Protein AF-A0A9P6LVR1-F1 (afdb_monomer_lite)

pLDDT: mean 84.35, std 14.19, range [30.08, 95.62]

Sequence (101 aa):
TTVREEFPTYRTSDNDEGVVWLEEYVLPSDEYHDLLKNPEKAYEHYFGSLVRPDGVSNRDWDNHVYASYSVVFELCALHLGTSLFEMLCTYAKQPSKNTLH

Secondary structure (DSSP, 8-state):
--EEEEEEEEE-SSS--EEEEEEEEEPP-HHHHHHTT-HHHHHHHHHTT--PPTT--HHHHHHHHHHHHHHHHHHHHHHHTS-HHHHHHHHHTS-------

Radius of gyration: 17.08 Å; chains: 1; bounding box: 33×43×40 Å

Structure (mmCIF, N/CA/C/O backbone):
data_AF-A0A9P6LVR1-F1
#
_entry.id   AF-A0A9P6LVR1-F1
#
loop_
_atom_site.group_PDB
_atom_site.id
_atom_site.type_symbol
_atom_site.label_atom_id
_atom_site.label_alt_id
_atom_site.label_comp_id
_atom_site.label_asym_id
_atom_site.label_entity_id
_atom_site.label_seq_id
_atom_site.pdbx_PDB_ins_code
_atom_site.Cartn_x
_atom_site.Cartn_y
_atom_site.Cartn_z
_atom_site.occupancy
_atom_site.B_iso_or_equiv
_atom_site.auth_seq_id
_atom_site.auth_comp_id
_atom_site.auth_asym_id
_atom_site.auth_atom_id
_atom_site.pdbx_PDB_model_num
ATOM 1 N N . THR A 1 1 ? -14.149 17.852 5.687 1.00 72.25 1 THR A N 1
ATOM 2 C CA . THR A 1 1 ? -13.532 19.061 5.104 1.00 72.25 1 THR A CA 1
ATOM 3 C C . THR A 1 1 ? -12.556 18.619 4.043 1.00 72.25 1 THR A C 1
ATOM 5 O O . THR A 1 1 ? -11.880 17.628 4.282 1.00 72.25 1 THR A O 1
ATOM 8 N N . THR A 1 2 ? -12.523 19.275 2.885 1.00 79.25 2 THR A N 1
ATOM 9 C CA . THR A 1 2 ? -11.501 19.027 1.854 1.00 79.25 2 THR A CA 1
ATOM 10 C C . THR A 1 2 ? -10.134 19.473 2.348 1.00 79.25 2 THR A C 1
ATOM 12 O O . THR A 1 2 ? -10.030 20.545 2.948 1.00 79.25 2 THR A O 1
ATOM 15 N N . VAL A 1 3 ? -9.103 18.688 2.066 1.00 85.88 3 VAL A N 1
ATOM 16 C CA . VAL A 1 3 ? -7.703 19.060 2.305 1.00 85.88 3 VAL A CA 1
ATOM 17 C C . VAL A 1 3 ? -7.034 19.279 0.950 1.00 85.88 3 VAL A C 1
ATOM 19 O O . VAL A 1 3 ? -7.403 18.636 -0.028 1.00 85.88 3 VAL A O 1
ATOM 22 N N . ARG A 1 4 ? -6.112 20.241 0.871 1.00 91.69 4 ARG A N 1
ATOM 23 C CA . ARG A 1 4 ? -5.302 20.477 -0.328 1.00 91.69 4 ARG A CA 1
ATOM 24 C C . ARG A 1 4 ? -3.978 19.742 -0.159 1.00 91.69 4 ARG A C 1
ATOM 26 O O . ARG A 1 4 ? -3.266 20.037 0.800 1.00 91.69 4 ARG A O 1
ATOM 33 N N . GLU A 1 5 ? -3.671 18.828 -1.068 1.00 88.38 5 GLU A N 1
ATOM 34 C CA . GLU A 1 5 ? -2.456 18.011 -1.042 1.00 88.38 5 GLU A CA 1
ATOM 35 C C . GLU A 1 5 ? -1.665 18.170 -2.344 1.00 88.38 5 GLU A C 1
ATOM 37 O O . GLU A 1 5 ? -2.219 18.542 -3.378 1.00 88.38 5 GLU A O 1
ATOM 42 N N . GLU A 1 6 ? -0.356 17.930 -2.270 1.00 92.12 6 GLU A N 1
ATOM 43 C CA . GLU A 1 6 ? 0.566 18.000 -3.403 1.00 92.12 6 GLU A CA 1
ATOM 44 C C . GLU A 1 6 ? 1.151 16.612 -3.670 1.00 92.12 6 GLU A C 1
ATOM 46 O O . GLU A 1 6 ? 1.767 16.014 -2.785 1.00 92.12 6 GLU A O 1
ATOM 51 N N . PHE A 1 7 ? 0.995 16.114 -4.897 1.00 87.44 7 PHE A N 1
ATOM 52 C CA . PHE A 1 7 ? 1.490 14.801 -5.303 1.00 87.44 7 PHE A CA 1
ATOM 53 C C . PHE A 1 7 ? 2.544 14.924 -6.407 1.00 87.44 7 PHE A C 1
ATOM 55 O O . PHE A 1 7 ? 2.317 15.628 -7.398 1.00 87.44 7 PHE A O 1
ATOM 62 N N . PRO A 1 8 ? 3.695 14.237 -6.287 1.00 89.69 8 PRO A N 1
ATOM 63 C CA . PRO A 1 8 ? 4.673 14.200 -7.359 1.00 89.69 8 PRO A CA 1
ATOM 64 C C . PRO A 1 8 ? 4.155 13.300 -8.486 1.00 89.69 8 PRO A C 1
ATOM 66 O O . PRO A 1 8 ? 3.849 12.129 -8.271 1.00 89.69 8 PRO A O 1
ATOM 69 N N . THR A 1 9 ? 4.107 13.825 -9.706 1.00 84.94 9 THR A N 1
ATOM 70 C CA . THR A 1 9 ? 3.831 13.048 -10.916 1.00 84.94 9 THR A CA 1
ATOM 71 C C . THR A 1 9 ? 4.976 13.201 -11.901 1.00 84.94 9 THR A C 1
ATOM 73 O O . THR A 1 9 ? 5.579 14.267 -12.026 1.00 84.94 9 THR A O 1
ATOM 76 N N . TYR A 1 10 ? 5.262 12.139 -12.643 1.00 81.75 10 TYR A N 1
ATOM 77 C CA . TYR A 1 10 ? 6.208 12.200 -13.747 1.00 81.75 10 TYR A CA 1
ATOM 78 C C . TYR A 1 10 ? 5.460 12.578 -15.028 1.00 81.75 10 TYR A C 1
ATOM 80 O O . TYR A 1 10 ? 4.516 11.883 -15.411 1.00 81.75 10 TYR A O 1
ATOM 88 N N . ARG A 1 11 ? 5.833 13.692 -15.669 1.00 82.00 11 ARG A N 1
ATOM 89 C CA . ARG A 1 11 ? 5.285 14.082 -16.977 1.00 82.00 11 ARG A CA 1
ATOM 90 C C . ARG A 1 11 ? 6.288 13.752 -18.072 1.00 82.00 11 ARG A C 1
ATOM 92 O O . ARG A 1 11 ? 7.463 14.089 -17.978 1.00 82.00 11 ARG A O 1
ATOM 99 N N . THR A 1 12 ? 5.785 13.085 -19.106 1.00 75.25 12 THR A N 1
ATOM 100 C CA . THR A 1 12 ? 6.539 12.711 -20.312 1.00 75.25 12 THR A CA 1
ATOM 101 C C . THR A 1 12 ? 6.049 13.438 -21.564 1.00 75.25 12 THR A C 1
ATOM 103 O O . THR A 1 12 ? 6.606 13.251 -22.643 1.00 75.25 12 THR A O 1
ATOM 106 N N . SER A 1 13 ? 5.012 14.268 -21.445 1.00 70.31 13 SER A N 1
ATOM 107 C CA . SER A 1 13 ? 4.511 15.124 -22.518 1.00 70.31 13 SER A CA 1
ATOM 108 C C . SER A 1 13 ? 4.905 16.579 -22.268 1.00 70.31 13 SER A C 1
ATOM 110 O O . SER A 1 13 ? 4.906 17.021 -21.123 1.00 70.31 13 SER A O 1
ATOM 112 N N . ASP A 1 14 ? 5.159 17.308 -23.359 1.00 58.66 14 ASP A N 1
ATOM 113 C CA . ASP A 1 14 ? 5.420 18.759 -23.424 1.00 58.66 14 ASP A CA 1
ATOM 114 C C . ASP A 1 14 ? 6.873 19.235 -23.226 1.00 58.66 14 ASP A C 1
ATOM 116 O O . ASP A 1 14 ? 7.095 20.281 -22.628 1.00 58.66 14 ASP A O 1
ATOM 120 N N . ASN A 1 15 ? 7.871 18.538 -23.790 1.00 60.47 15 ASN A N 1
ATOM 121 C CA . ASN A 1 15 ? 9.295 18.951 -23.816 1.00 60.47 15 ASN A CA 1
ATOM 122 C C . ASN A 1 15 ? 9.980 19.172 -22.446 1.00 60.47 15 ASN A C 1
ATOM 124 O O . ASN A 1 15 ? 11.191 19.375 -22.424 1.00 60.47 15 ASN A O 1
ATOM 128 N N . ASP A 1 16 ? 9.250 19.070 -21.337 1.00 55.78 16 ASP A N 1
ATOM 129 C CA . ASP A 1 16 ? 9.755 19.068 -19.966 1.00 55.78 16 ASP A CA 1
ATOM 130 C C . ASP A 1 16 ? 9.606 17.656 -19.388 1.00 55.78 16 ASP A C 1
ATOM 132 O O . ASP A 1 16 ? 8.570 17.275 -18.841 1.00 55.78 16 ASP A O 1
ATOM 136 N N . GLU A 1 17 ? 10.656 16.852 -19.546 1.00 78.12 17 GLU A N 1
ATOM 137 C CA . GLU A 1 17 ? 10.761 15.539 -18.915 1.00 78.12 17 GLU A CA 1
ATOM 138 C C . GLU A 1 17 ? 11.172 15.729 -17.449 1.00 78.12 17 GLU A C 1
ATOM 140 O O . GLU A 1 17 ? 12.276 16.190 -17.150 1.00 78.12 17 GLU A O 1
ATOM 145 N N . GLY A 1 18 ? 10.282 15.403 -16.509 1.00 84.12 18 GLY A N 1
ATOM 146 C CA . GLY A 1 18 ? 10.587 15.604 -15.096 1.00 84.12 18 GLY A CA 1
ATOM 147 C C . GLY A 1 18 ? 9.447 15.328 -14.124 1.00 84.12 18 GLY A C 1
ATOM 148 O O . GLY A 1 18 ? 8.297 15.088 -14.496 1.00 84.12 18 GLY A O 1
ATOM 149 N N . VAL A 1 19 ? 9.799 15.358 -12.837 1.00 86.69 19 VAL A N 1
ATOM 150 C CA . VAL A 1 19 ? 8.835 15.293 -11.734 1.00 86.69 19 VAL A CA 1
ATOM 151 C C . VAL A 1 19 ? 8.237 16.680 -11.530 1.00 86.69 19 VAL A C 1
ATOM 153 O O . VAL A 1 19 ? 8.961 17.637 -11.259 1.00 86.69 19 VAL A O 1
ATOM 156 N N . VAL A 1 20 ? 6.915 16.775 -11.619 1.00 89.50 20 VAL A N 1
ATOM 157 C CA . VAL A 1 20 ? 6.151 17.979 -11.281 1.00 89.50 20 VAL A CA 1
ATOM 158 C C . VAL A 1 20 ? 5.228 17.679 -10.106 1.00 89.50 20 VAL A C 1
ATOM 160 O O . VAL A 1 20 ? 4.779 16.548 -9.940 1.00 89.50 20 VAL A O 1
ATOM 163 N N . TRP A 1 21 ? 4.937 18.687 -9.291 1.00 88.88 21 TRP A N 1
ATOM 164 C CA . TRP A 1 21 ? 4.011 18.562 -8.167 1.00 88.88 21 TRP A CA 1
ATOM 165 C C . TRP A 1 21 ? 2.634 19.057 -8.600 1.00 88.88 21 TRP A C 1
ATOM 167 O O . TRP A 1 21 ? 2.502 20.194 -9.053 1.00 88.88 21 TRP A O 1
ATOM 177 N N . LEU A 1 22 ? 1.625 18.191 -8.520 1.00 88.75 22 LEU A N 1
ATOM 178 C CA . LEU A 1 22 ? 0.235 18.548 -8.790 1.00 88.75 22 LEU A CA 1
ATOM 179 C C . LEU A 1 22 ? -0.487 18.824 -7.479 1.00 88.75 22 LEU A C 1
ATOM 181 O O . LEU A 1 22 ? -0.409 18.020 -6.555 1.00 88.75 22 LEU A O 1
ATOM 185 N N . GLU A 1 23 ? -1.201 19.945 -7.423 1.00 92.19 23 GLU A N 1
ATOM 186 C CA . GLU A 1 23 ? -2.116 20.256 -6.328 1.00 92.19 23 GLU A CA 1
ATOM 187 C C . GLU A 1 23 ? -3.484 19.617 -6.591 1.00 92.19 23 GLU A C 1
ATOM 189 O O . GLU A 1 23 ? -4.096 19.849 -7.637 1.00 92.19 23 GLU A O 1
ATOM 194 N N . GLU A 1 24 ? -3.995 18.870 -5.614 1.00 90.00 24 GLU A N 1
ATOM 195 C CA . GLU A 1 24 ? -5.325 18.266 -5.657 1.00 90.00 24 GLU A CA 1
ATOM 196 C C . GLU A 1 24 ? -6.116 18.567 -4.376 1.00 90.00 24 GLU A C 1
ATOM 198 O O . GLU A 1 24 ? -5.573 18.658 -3.272 1.00 90.00 24 GLU A O 1
ATOM 203 N N . TYR A 1 25 ? -7.433 18.736 -4.523 1.00 90.12 25 TYR A N 1
ATOM 204 C CA . TYR A 1 25 ? -8.353 18.850 -3.392 1.00 90.12 25 TYR A CA 1
ATOM 205 C C . TYR A 1 25 ? -8.949 17.483 -3.091 1.00 90.12 25 TYR A C 1
ATOM 207 O O . TYR A 1 25 ? -9.783 16.979 -3.843 1.00 90.12 25 TYR A O 1
ATOM 215 N N . VAL A 1 26 ? -8.550 16.909 -1.963 1.00 84.69 26 VAL A N 1
ATOM 216 C CA . VAL A 1 26 ? -8.927 15.554 -1.575 1.00 84.69 26 VAL A CA 1
ATOM 217 C C . VAL A 1 26 ? -10.103 15.610 -0.606 1.00 84.69 26 VAL A C 1
ATOM 219 O O . VAL A 1 26 ? -10.111 16.366 0.375 1.00 84.69 26 VAL A O 1
ATOM 222 N N . LEU A 1 27 ? -11.137 14.825 -0.906 1.00 85.38 27 LEU A N 1
ATOM 223 C CA . LEU A 1 27 ? -12.306 14.643 -0.052 1.00 85.38 27 LEU A CA 1
ATOM 224 C C . LEU A 1 27 ? -12.130 13.393 0.819 1.00 85.38 27 LEU A C 1
ATOM 226 O O . LEU A 1 27 ? -11.580 12.399 0.345 1.00 85.38 27 LEU A O 1
ATOM 230 N N . PRO A 1 28 ? -12.651 13.396 2.059 1.00 81.44 28 PRO A N 1
ATOM 231 C CA . PRO A 1 28 ? -12.826 12.158 2.805 1.00 81.44 28 PRO A CA 1
ATOM 232 C C . PRO A 1 28 ? -13.670 11.179 1.983 1.00 81.44 28 PRO A C 1
ATOM 234 O O . PRO A 1 28 ? -14.701 11.570 1.433 1.00 81.44 28 PRO A O 1
ATOM 237 N N . SER A 1 29 ? -13.234 9.925 1.915 1.00 83.31 29 SER A N 1
ATOM 238 C CA . SER A 1 29 ? -13.921 8.864 1.182 1.00 83.31 29 SER A CA 1
ATOM 239 C C . SER A 1 29 ? -14.181 7.686 2.109 1.00 83.31 29 SER A C 1
ATOM 241 O O . SER A 1 29 ? -13.242 7.086 2.639 1.00 83.31 29 SER A O 1
ATOM 243 N N . ASP A 1 30 ? -15.459 7.349 2.278 1.00 85.12 30 ASP A N 1
ATOM 244 C CA . ASP A 1 30 ? -15.885 6.189 3.065 1.00 85.12 30 ASP A CA 1
ATOM 245 C C . ASP A 1 30 ? -15.396 4.876 2.433 1.00 85.12 30 ASP A C 1
ATOM 247 O O . ASP A 1 30 ? -15.049 3.937 3.143 1.00 85.12 30 ASP A O 1
ATOM 251 N N . GLU A 1 31 ? -15.276 4.834 1.102 1.00 86.44 31 GLU A N 1
ATOM 252 C CA . GLU A 1 31 ? -14.750 3.678 0.370 1.00 86.44 31 GLU A CA 1
ATOM 253 C C . GLU A 1 31 ? -13.305 3.366 0.775 1.00 86.44 31 GLU A C 1
ATOM 255 O O . GLU A 1 31 ? -12.989 2.230 1.130 1.00 86.44 31 GLU A O 1
ATOM 260 N N . TYR A 1 32 ? -12.431 4.378 0.782 1.00 84.75 32 TYR A N 1
ATOM 261 C CA . TYR A 1 32 ? -11.041 4.191 1.205 1.00 84.75 32 TYR A CA 1
ATOM 262 C C . TYR A 1 32 ? -10.942 3.904 2.704 1.00 84.75 32 TYR A C 1
ATOM 264 O O . TYR A 1 32 ? -10.077 3.142 3.130 1.00 84.75 32 TYR A O 1
ATOM 272 N N . HIS A 1 33 ? -11.857 4.448 3.505 1.00 86.31 33 HIS A N 1
ATOM 273 C CA . HIS A 1 33 ? -11.937 4.127 4.925 1.00 86.31 33 HIS A CA 1
ATOM 274 C C . HIS A 1 33 ? -12.262 2.645 5.164 1.00 86.31 33 HIS A C 1
ATOM 276 O O . HIS A 1 33 ? -11.641 1.995 6.002 1.00 86.31 33 HIS A O 1
ATOM 282 N N . ASP A 1 34 ? -13.201 2.085 4.401 1.00 91.31 34 ASP A N 1
ATOM 283 C CA . ASP A 1 34 ? -13.541 0.665 4.468 1.00 91.31 34 ASP A CA 1
ATOM 284 C C . ASP A 1 34 ? -12.435 -0.229 3.900 1.00 91.31 34 ASP A C 1
ATOM 286 O O . ASP A 1 34 ? -12.181 -1.311 4.440 1.00 91.31 34 ASP A O 1
ATOM 290 N N . LEU A 1 35 ? -11.736 0.229 2.858 1.00 92.44 35 LEU A N 1
ATOM 291 C CA . LEU A 1 35 ? -10.606 -0.482 2.266 1.00 92.44 35 LEU A CA 1
ATOM 292 C C . LEU A 1 35 ? -9.491 -0.732 3.294 1.00 92.44 35 LEU A C 1
ATOM 294 O O . LEU A 1 35 ? -8.985 -1.850 3.390 1.00 92.44 35 LEU A O 1
ATOM 298 N N . LEU A 1 36 ? -9.170 0.266 4.126 1.00 92.69 36 LEU A N 1
ATOM 299 C CA . LEU A 1 36 ? -8.127 0.176 5.159 1.00 92.69 36 LEU A CA 1
ATOM 300 C C . LEU A 1 36 ? -8.452 -0.802 6.302 1.00 92.69 36 LEU A C 1
ATOM 302 O O . LEU A 1 36 ? -7.578 -1.127 7.105 1.00 92.69 36 LEU A O 1
ATOM 306 N N . LYS A 1 37 ? -9.685 -1.318 6.379 1.00 93.31 37 LYS A N 1
ATOM 307 C CA . LYS A 1 37 ? -10.055 -2.376 7.334 1.00 93.31 37 LYS A CA 1
ATOM 308 C C . LYS A 1 37 ? -9.590 -3.761 6.885 1.00 93.31 37 LYS A C 1
ATOM 310 O O . LYS A 1 37 ? -9.631 -4.702 7.677 1.00 93.31 37 LYS A O 1
ATOM 315 N N . ASN A 1 38 ? -9.180 -3.913 5.623 1.00 92.50 38 ASN A N 1
ATOM 316 C CA . ASN A 1 38 ? -8.723 -5.177 5.058 1.00 92.50 38 ASN A CA 1
ATOM 317 C C . ASN A 1 38 ? -7.377 -4.992 4.326 1.00 92.50 38 ASN A C 1
ATOM 319 O O . ASN A 1 38 ? -7.370 -4.621 3.152 1.00 92.50 38 ASN A O 1
ATOM 323 N N . PRO A 1 39 ? -6.246 -5.296 4.990 1.00 91.88 39 PRO A N 1
ATOM 324 C CA . PRO A 1 39 ? -4.909 -5.076 4.435 1.00 91.88 39 PRO A CA 1
ATOM 325 C C . PRO A 1 39 ? -4.641 -5.800 3.108 1.00 91.88 39 PRO A C 1
ATOM 327 O O . PRO A 1 39 ? -4.016 -5.226 2.222 1.00 91.88 39 PRO A O 1
ATOM 330 N N . GLU A 1 40 ? -5.138 -7.033 2.939 1.00 90.12 40 GLU A N 1
ATOM 331 C CA . GLU A 1 40 ? -5.000 -7.795 1.685 1.00 90.12 40 GLU A CA 1
ATOM 332 C C . GLU A 1 40 ? -5.716 -7.082 0.531 1.00 90.12 40 GLU A C 1
ATOM 334 O O . GLU A 1 40 ? -5.120 -6.843 -0.516 1.00 90.12 40 GLU A O 1
ATOM 339 N N . LYS A 1 41 ? -6.972 -6.668 0.740 1.00 92.38 41 LYS A N 1
ATOM 340 C CA . LYS A 1 41 ? -7.738 -5.942 -0.285 1.00 92.38 41 LYS A CA 1
ATOM 341 C C . LYS A 1 41 ? -7.150 -4.569 -0.585 1.00 92.38 41 LYS A C 1
ATOM 343 O O . LYS A 1 41 ? -7.141 -4.157 -1.740 1.00 92.38 41 LYS A O 1
ATOM 348 N N . ALA A 1 42 ? -6.666 -3.864 0.436 1.00 93.06 42 ALA A N 1
ATOM 349 C CA . ALA A 1 42 ? -5.972 -2.596 0.252 1.00 93.06 42 ALA A CA 1
ATOM 350 C C . ALA A 1 42 ? -4.712 -2.789 -0.601 1.00 93.06 42 ALA A C 1
ATOM 352 O O . ALA A 1 42 ? -4.461 -2.010 -1.518 1.00 93.06 42 ALA A O 1
ATOM 353 N N . TYR A 1 43 ? -3.955 -3.860 -0.355 1.00 92.25 43 TYR A N 1
ATOM 354 C CA . TYR A 1 43 ? -2.773 -4.171 -1.148 1.00 92.25 43 TYR A CA 1
ATOM 355 C C . TYR A 1 43 ? -3.135 -4.479 -2.600 1.00 92.25 43 TYR A C 1
ATOM 357 O O . TYR A 1 43 ? -2.553 -3.895 -3.509 1.00 92.25 43 TYR A O 1
ATOM 365 N N . GLU A 1 44 ? -4.131 -5.336 -2.827 1.00 92.00 44 GLU A N 1
ATOM 366 C CA . GLU A 1 44 ? -4.623 -5.651 -4.172 1.00 92.00 44 GLU A CA 1
ATOM 367 C C . GLU A 1 44 ? -5.106 -4.397 -4.917 1.00 92.00 44 GLU A C 1
ATOM 369 O O . GLU A 1 44 ? -4.830 -4.256 -6.107 1.00 92.00 44 GLU A O 1
ATOM 374 N N . HIS A 1 45 ? -5.761 -3.458 -4.226 1.00 92.06 45 HIS A N 1
ATOM 375 C CA . HIS A 1 45 ? -6.234 -2.205 -4.816 1.00 92.06 45 HIS A CA 1
ATOM 376 C C . HIS A 1 45 ? -5.090 -1.314 -5.325 1.00 92.06 45 HIS A C 1
ATOM 378 O O . HIS A 1 45 ? -5.179 -0.789 -6.432 1.00 92.06 45 HIS A O 1
ATOM 384 N N . TYR A 1 46 ? -4.017 -1.142 -4.544 1.00 88.69 46 TYR A N 1
ATOM 385 C CA . TYR A 1 46 ? -2.907 -0.252 -4.916 1.00 88.69 46 TYR A CA 1
ATOM 386 C C . TYR A 1 46 ? -1.813 -0.936 -5.748 1.00 88.69 46 TYR A C 1
ATOM 388 O O . TYR A 1 46 ? -1.178 -0.293 -6.580 1.00 88.69 46 TYR A O 1
ATOM 396 N N . PHE A 1 47 ? -1.575 -2.229 -5.523 1.00 89.94 47 PHE A N 1
ATOM 397 C CA . PHE A 1 47 ? -0.399 -2.951 -6.019 1.00 89.94 47 PHE A CA 1
ATOM 398 C C . PHE A 1 47 ? -0.720 -4.311 -6.663 1.00 89.94 47 PHE A C 1
ATOM 400 O O . PHE A 1 47 ? 0.197 -5.025 -7.069 1.00 89.94 47 PHE A O 1
ATOM 407 N N . GLY A 1 48 ? -1.995 -4.682 -6.825 1.00 86.94 48 GLY A N 1
ATOM 408 C CA . GLY A 1 48 ? -2.391 -5.986 -7.379 1.00 86.94 48 GLY A CA 1
ATOM 409 C C . GLY A 1 48 ? -1.962 -6.237 -8.831 1.00 86.94 48 GLY A C 1
ATOM 410 O O . GLY A 1 48 ? -1.916 -7.385 -9.264 1.00 86.94 48 GLY A O 1
ATOM 411 N N . SER A 1 49 ? -1.614 -5.189 -9.581 1.00 88.56 49 SER A N 1
ATOM 412 C CA . SER A 1 49 ? -1.154 -5.273 -10.975 1.00 88.56 49 SER A CA 1
ATOM 413 C C . SER A 1 49 ? 0.354 -5.058 -11.146 1.00 88.56 49 SER A C 1
ATOM 415 O O . SER A 1 49 ? 0.807 -4.765 -12.253 1.00 88.56 49 SER A O 1
ATOM 417 N N . LEU A 1 50 ? 1.141 -5.142 -10.069 1.00 87.50 50 LEU A N 1
ATOM 418 C CA . LEU A 1 50 ? 2.591 -4.980 -10.138 1.00 87.50 50 LEU A CA 1
ATOM 419 C C . LEU A 1 50 ? 3.237 -6.068 -11.007 1.00 87.50 50 LEU A C 1
ATOM 421 O O . LEU A 1 50 ? 3.066 -7.265 -10.777 1.00 87.50 50 LEU A O 1
ATOM 425 N N . VAL A 1 51 ? 4.048 -5.640 -11.973 1.00 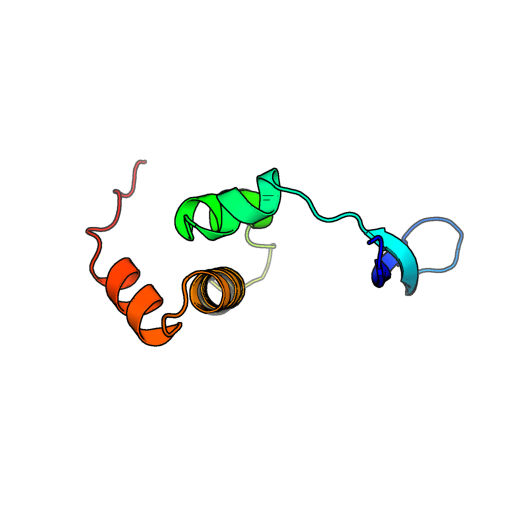90.44 51 VAL A N 1
ATOM 426 C CA . VAL A 1 51 ? 4.852 -6.520 -12.826 1.00 90.44 51 VAL A CA 1
ATOM 427 C C . VAL A 1 51 ? 6.319 -6.190 -12.618 1.00 90.44 51 VAL A C 1
ATOM 429 O O . VAL A 1 51 ? 6.704 -5.020 -12.606 1.00 90.44 51 VAL A O 1
ATOM 432 N N . ARG A 1 52 ? 7.148 -7.225 -12.464 1.00 91.12 52 ARG A N 1
ATOM 433 C CA . ARG A 1 52 ? 8.591 -7.042 -12.331 1.00 91.12 52 ARG A CA 1
ATOM 434 C C . ARG A 1 52 ? 9.175 -6.446 -13.619 1.00 91.12 52 ARG A C 1
ATOM 436 O O . ARG A 1 52 ? 8.998 -7.064 -14.669 1.00 91.12 52 ARG A O 1
ATOM 443 N N . PRO A 1 53 ? 9.922 -5.331 -13.553 1.00 92.38 53 PRO A N 1
ATOM 444 C CA . PRO A 1 53 ? 10.606 -4.784 -14.719 1.00 92.38 53 PRO A CA 1
ATOM 445 C C . PRO A 1 53 ? 11.718 -5.700 -15.244 1.00 92.38 53 PRO A C 1
ATOM 447 O O . PRO A 1 53 ? 12.340 -6.458 -14.488 1.00 92.38 53 PRO A O 1
ATOM 450 N N . ASP A 1 54 ? 12.017 -5.579 -16.535 1.00 93.56 54 ASP A N 1
ATOM 451 C CA . ASP A 1 54 ? 13.137 -6.285 -17.153 1.00 93.56 54 ASP A CA 1
ATOM 452 C 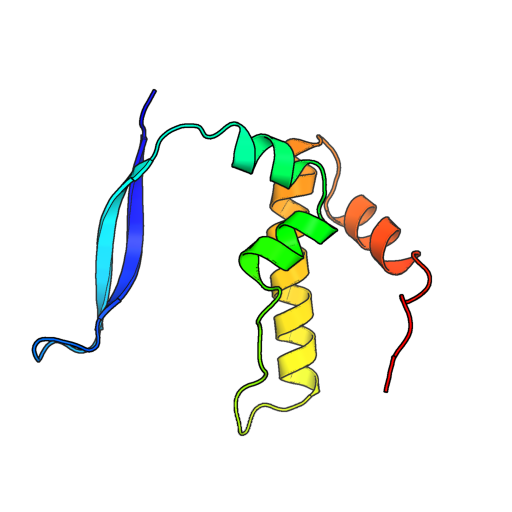C . ASP A 1 54 ? 14.475 -5.868 -16.526 1.00 93.56 54 ASP A C 1
ATOM 454 O O . ASP A 1 54 ? 14.704 -4.709 -16.184 1.00 93.56 54 ASP A O 1
ATOM 458 N N . GLY A 1 55 ? 15.381 -6.835 -16.364 1.00 94.62 55 GLY A N 1
ATOM 459 C CA . GLY A 1 55 ? 16.711 -6.601 -15.792 1.00 94.62 55 GLY A CA 1
ATOM 460 C C . GLY A 1 55 ? 16.762 -6.480 -14.263 1.00 94.62 55 GLY A C 1
ATOM 461 O O . GLY A 1 55 ? 17.858 -6.398 -13.711 1.00 94.62 55 GLY A O 1
ATOM 462 N N . VAL A 1 56 ? 15.624 -6.526 -13.561 1.00 94.31 56 VAL A N 1
ATOM 463 C CA . VAL A 1 56 ? 15.578 -6.538 -12.088 1.00 94.31 56 VAL A CA 1
ATOM 464 C C . VAL A 1 56 ? 15.750 -7.964 -11.559 1.00 94.31 56 VAL A C 1
ATOM 466 O O . VAL A 1 56 ? 15.089 -8.901 -12.015 1.00 94.31 56 VAL A O 1
ATOM 469 N N . SER A 1 57 ? 16.640 -8.144 -10.577 1.00 95.62 57 SER A N 1
ATOM 470 C CA . SER A 1 57 ? 16.873 -9.453 -9.961 1.00 95.62 57 SER A CA 1
ATOM 471 C C . SER A 1 57 ? 15.660 -9.921 -9.144 1.00 95.62 57 SER A C 1
ATOM 473 O O . SER A 1 57 ? 14.901 -9.104 -8.627 1.00 95.62 57 SER A O 1
ATOM 475 N N . ASN A 1 58 ? 15.492 -11.239 -8.967 1.00 93.12 58 ASN A N 1
ATOM 476 C CA . ASN A 1 58 ? 14.429 -11.777 -8.102 1.00 93.12 58 ASN A CA 1
ATOM 477 C C . ASN A 1 58 ? 14.495 -11.179 -6.693 1.00 93.12 58 ASN A C 1
ATOM 479 O O . ASN A 1 58 ? 13.480 -10.766 -6.161 1.00 93.12 58 ASN A O 1
ATOM 483 N N . ARG A 1 59 ? 15.698 -11.071 -6.117 1.00 93.56 59 ARG A N 1
ATOM 484 C CA . ARG A 1 59 ? 15.882 -10.544 -4.762 1.00 93.56 59 ARG A CA 1
ATOM 485 C C . ARG A 1 59 ? 15.429 -9.090 -4.648 1.00 93.56 59 ARG A C 1
ATOM 487 O O . ARG A 1 59 ? 14.772 -8.733 -3.677 1.00 93.56 59 ARG A O 1
ATOM 494 N N . ASP A 1 60 ? 15.797 -8.253 -5.614 1.00 94.19 60 ASP A N 1
ATOM 495 C CA . ASP A 1 60 ? 15.417 -6.838 -5.584 1.00 94.19 60 ASP A CA 1
ATOM 496 C C . ASP A 1 60 ? 13.911 -6.676 -5.816 1.00 94.19 60 ASP A C 1
ATOM 498 O O . ASP A 1 60 ? 13.282 -5.815 -5.203 1.00 94.19 60 ASP A O 1
ATOM 502 N N . TRP A 1 61 ? 13.318 -7.555 -6.629 1.00 93.56 61 TRP A N 1
ATOM 503 C CA . TRP A 1 61 ? 11.872 -7.626 -6.798 1.00 93.56 61 TRP A CA 1
ATOM 504 C C . TRP A 1 61 ? 11.145 -8.063 -5.526 1.00 93.56 61 TRP A C 1
ATOM 506 O O . TRP A 1 61 ? 10.208 -7.393 -5.106 1.00 93.56 61 TRP A O 1
ATOM 516 N N . ASP A 1 62 ? 11.598 -9.128 -4.869 1.00 90.88 62 ASP A N 1
ATOM 517 C CA . ASP A 1 62 ? 10.999 -9.616 -3.625 1.00 90.88 62 ASP A CA 1
ATOM 518 C C . ASP A 1 62 ? 11.086 -8.548 -2.523 1.00 90.88 62 ASP A C 1
ATOM 520 O O . ASP A 1 62 ? 10.123 -8.327 -1.788 1.00 90.88 62 ASP A O 1
ATOM 524 N N . ASN A 1 63 ? 12.204 -7.816 -2.458 1.00 89.94 63 ASN A N 1
ATOM 525 C CA . ASN A 1 63 ? 12.359 -6.666 -1.567 1.00 89.94 63 ASN A CA 1
ATOM 526 C C . ASN A 1 63 ? 11.363 -5.544 -1.895 1.00 89.94 63 ASN A C 1
ATOM 528 O O . ASN A 1 63 ? 10.79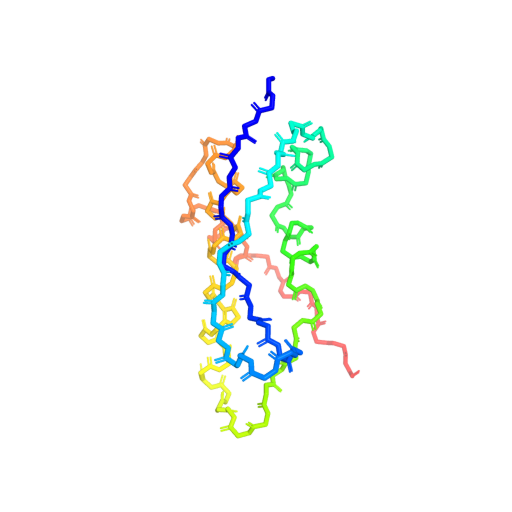3 -4.950 -0.981 1.00 89.94 63 ASN A O 1
ATOM 532 N N . HIS A 1 64 ? 11.141 -5.250 -3.180 1.00 91.06 64 HIS A N 1
ATOM 533 C CA . HIS A 1 64 ? 10.161 -4.254 -3.613 1.00 91.06 64 HIS A CA 1
ATOM 534 C C . HIS A 1 64 ? 8.732 -4.665 -3.237 1.00 91.06 64 HIS A C 1
ATOM 536 O O . HIS A 1 64 ? 7.999 -3.879 -2.636 1.00 91.06 64 HIS A O 1
ATOM 542 N N . VAL A 1 65 ? 8.358 -5.917 -3.516 1.00 90.31 65 VAL A N 1
ATOM 543 C CA . VAL A 1 65 ? 7.058 -6.479 -3.135 1.00 90.31 65 VAL A CA 1
ATOM 544 C C . VAL A 1 65 ? 6.881 -6.393 -1.618 1.00 90.31 65 VAL A C 1
ATOM 546 O O . VAL A 1 65 ? 5.889 -5.838 -1.149 1.00 90.31 65 VAL A O 1
ATOM 549 N N . TYR A 1 66 ? 7.867 -6.824 -0.832 1.00 90.12 66 TYR A N 1
ATOM 550 C CA . TYR A 1 66 ? 7.820 -6.718 0.628 1.00 90.12 66 TYR A CA 1
ATOM 551 C C . TYR A 1 66 ? 7.677 -5.266 1.123 1.00 90.12 66 TYR A C 1
ATOM 553 O O . TYR A 1 66 ? 6.887 -4.987 2.031 1.00 90.12 66 TYR A O 1
ATOM 561 N N . ALA A 1 67 ? 8.403 -4.322 0.519 1.00 91.06 67 ALA A N 1
ATOM 562 C CA . ALA A 1 67 ? 8.295 -2.906 0.856 1.00 91.06 67 ALA A CA 1
ATOM 563 C C . ALA A 1 67 ? 6.888 -2.360 0.559 1.00 91.06 67 ALA A C 1
ATOM 565 O O . ALA A 1 67 ? 6.319 -1.665 1.399 1.00 91.06 67 ALA A O 1
ATOM 566 N N . SER A 1 68 ? 6.292 -2.729 -0.582 1.00 91.19 68 SER A N 1
ATOM 567 C CA . SER A 1 68 ? 4.923 -2.326 -0.933 1.00 91.19 68 SER A CA 1
ATOM 568 C C . SER A 1 68 ? 3.884 -2.867 0.059 1.00 91.19 68 SER A C 1
ATOM 570 O O . SER A 1 68 ? 3.019 -2.114 0.505 1.00 91.19 68 SER A O 1
ATOM 572 N N . TYR A 1 69 ? 4.020 -4.127 0.499 1.00 90.62 69 TYR A N 1
ATOM 573 C CA . TYR A 1 69 ? 3.188 -4.684 1.573 1.00 90.62 69 TYR A CA 1
ATOM 574 C C . TYR A 1 69 ? 3.329 -3.880 2.862 1.00 90.62 69 TYR A C 1
ATOM 576 O O . TYR A 1 69 ? 2.326 -3.512 3.466 1.00 90.62 69 TYR A O 1
ATOM 584 N N . SER A 1 70 ? 4.566 -3.576 3.260 1.00 91.44 70 SER A N 1
ATOM 585 C CA . SER A 1 70 ? 4.851 -2.845 4.499 1.00 91.44 70 SER A CA 1
ATOM 586 C C . SER A 1 70 ? 4.185 -1.467 4.514 1.00 91.44 70 SER A C 1
ATOM 588 O O . SER A 1 70 ? 3.583 -1.100 5.516 1.00 91.44 70 SER A O 1
ATOM 590 N N . VAL A 1 71 ? 4.226 -0.733 3.396 1.00 91.56 71 VAL A N 1
ATOM 591 C CA . VAL A 1 71 ? 3.577 0.584 3.274 1.00 91.56 71 VAL A CA 1
ATOM 592 C C . VAL A 1 71 ? 2.061 0.480 3.448 1.00 91.56 71 VAL A C 1
ATOM 594 O O . VAL A 1 71 ? 1.484 1.214 4.247 1.00 91.56 71 VAL A O 1
ATOM 597 N N . VAL A 1 72 ? 1.402 -0.444 2.743 1.00 93.31 72 VAL A N 1
ATOM 598 C CA . VAL A 1 72 ? -0.061 -0.590 2.830 1.00 93.31 72 VAL A CA 1
ATOM 599 C C . VAL A 1 72 ? -0.492 -1.077 4.211 1.00 93.31 72 VAL A C 1
ATOM 601 O O . VAL A 1 72 ? -1.467 -0.584 4.780 1.00 93.31 72 VAL A O 1
ATOM 604 N N . PHE A 1 73 ? 0.236 -2.043 4.765 1.00 94.25 73 PHE A N 1
ATOM 605 C CA . PHE A 1 73 ? -0.097 -2.636 6.052 1.00 94.25 73 PHE A CA 1
ATOM 606 C C . PHE A 1 73 ? 0.125 -1.650 7.196 1.00 94.25 73 PHE A C 1
ATOM 608 O O . PHE A 1 73 ? -0.643 -1.674 8.148 1.00 94.25 73 PHE A O 1
ATOM 615 N N . GLU A 1 74 ? 1.104 -0.748 7.096 1.00 94.31 74 GLU A N 1
ATOM 616 C CA . GLU A 1 74 ? 1.303 0.322 8.079 1.00 94.31 74 GLU A CA 1
ATOM 617 C C . GLU A 1 74 ? 0.077 1.245 8.127 1.00 94.31 74 GLU A C 1
ATOM 619 O O . GLU A 1 74 ? -0.443 1.531 9.204 1.00 94.31 74 GLU A O 1
ATOM 624 N N . LEU A 1 75 ? -0.451 1.645 6.964 1.00 92.56 75 LEU A N 1
ATOM 625 C CA . LEU A 1 75 ? -1.656 2.480 6.882 1.00 92.56 75 LEU A CA 1
ATOM 626 C C . LEU A 1 75 ? -2.879 1.779 7.486 1.00 92.56 75 LEU A C 1
ATOM 628 O O . LEU A 1 75 ? -3.643 2.385 8.240 1.00 92.56 75 LEU A O 1
ATOM 632 N N . CYS A 1 76 ? -3.047 0.489 7.193 1.00 94.50 76 CYS A N 1
ATOM 633 C CA . CYS A 1 76 ? -4.132 -0.304 7.762 1.00 94.50 76 CYS A CA 1
ATOM 634 C C . CYS A 1 76 ? -3.958 -0.494 9.276 1.00 94.50 76 CYS A C 1
ATOM 636 O O . CYS A 1 76 ? -4.929 -0.414 10.025 1.00 94.50 76 CYS A O 1
ATOM 638 N N . ALA A 1 77 ? -2.731 -0.722 9.749 1.00 94.81 77 ALA A N 1
ATOM 639 C CA . ALA A 1 77 ? -2.424 -0.890 11.165 1.00 94.81 77 ALA A CA 1
ATOM 640 C C . ALA A 1 77 ? -2.724 0.386 11.956 1.00 94.81 77 ALA A C 1
ATOM 642 O O . ALA A 1 77 ? -3.398 0.320 12.986 1.00 94.81 77 ALA A O 1
ATOM 643 N N . LEU A 1 78 ? -2.320 1.542 11.421 1.00 93.81 78 LEU A N 1
ATOM 644 C CA . LEU A 1 78 ? -2.652 2.851 11.975 1.00 93.81 78 LEU A CA 1
ATOM 645 C C . LEU A 1 78 ? -4.170 3.050 12.059 1.00 93.81 78 LEU A C 1
ATOM 647 O O . LEU A 1 78 ? -4.677 3.491 13.089 1.00 93.81 78 LEU A O 1
ATOM 651 N N . HIS A 1 79 ? -4.900 2.693 10.999 1.00 92.38 79 HIS A N 1
ATOM 652 C CA . HIS A 1 79 ? -6.356 2.805 10.965 1.00 92.38 79 HIS A CA 1
ATOM 653 C C . HIS A 1 79 ? -7.050 1.881 11.984 1.00 92.38 79 HIS A C 1
ATOM 655 O O . HIS A 1 79 ? -8.006 2.291 12.642 1.00 92.38 79 HIS A O 1
ATOM 661 N N . LEU A 1 80 ? -6.559 0.650 12.141 1.00 93.38 80 LEU A N 1
ATOM 662 C CA . LEU A 1 80 ? -7.129 -0.370 13.025 1.00 93.38 80 LEU A CA 1
ATOM 663 C C . LEU A 1 80 ? -6.648 -0.272 14.483 1.00 93.38 80 L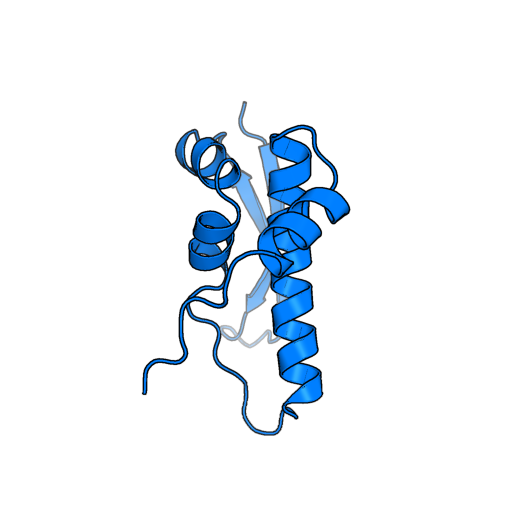EU A C 1
ATOM 665 O O . LEU A 1 80 ? -7.161 -0.991 15.339 1.00 93.38 80 LEU A O 1
ATOM 669 N N . GLY A 1 81 ? -5.677 0.596 14.780 1.00 94.31 81 GLY A N 1
ATOM 670 C CA . GLY A 1 81 ? -5.112 0.745 16.122 1.00 94.31 81 GLY A CA 1
ATOM 671 C C . GLY A 1 81 ? -4.267 -0.453 16.572 1.00 94.31 81 GLY A C 1
ATOM 672 O O . GLY A 1 81 ? -4.280 -0.804 17.749 1.00 94.31 81 GLY A O 1
ATOM 673 N N . THR A 1 82 ? -3.548 -1.090 15.646 1.00 94.50 82 THR A N 1
ATOM 674 C CA . THR A 1 82 ? -2.607 -2.199 15.907 1.00 94.50 82 THR A CA 1
ATOM 675 C C . THR A 1 82 ? -1.205 -1.834 15.411 1.00 94.50 82 THR A C 1
ATOM 677 O O . THR A 1 82 ? -1.003 -0.771 14.828 1.00 94.50 82 THR A O 1
ATOM 680 N N . SER A 1 83 ? -0.212 -2.689 15.655 1.00 94.75 83 SER A N 1
ATOM 681 C CA . SER A 1 83 ? 1.134 -2.502 15.111 1.00 94.75 83 SER A CA 1
ATOM 682 C C . SER A 1 83 ? 1.293 -3.170 13.743 1.00 94.75 83 SER A C 1
ATOM 684 O O . SER A 1 83 ? 0.765 -4.258 13.497 1.00 94.75 83 SER A O 1
ATOM 686 N N . LEU A 1 84 ? 2.112 -2.574 12.871 1.00 92.25 84 LEU A N 1
ATOM 687 C CA . LEU A 1 84 ? 2.534 -3.219 11.624 1.00 92.25 84 LEU A CA 1
ATOM 688 C C . LEU A 1 84 ? 3.133 -4.606 11.882 1.00 92.25 84 LEU A C 1
ATOM 690 O O . LEU A 1 84 ? 2.858 -5.546 11.142 1.00 92.25 84 LEU A O 1
ATOM 694 N N . PHE A 1 85 ? 3.916 -4.756 12.954 1.00 90.31 85 PHE A N 1
ATOM 695 C CA . PHE A 1 85 ? 4.524 -6.035 13.314 1.00 90.31 85 PHE A CA 1
ATOM 696 C C . PHE A 1 85 ? 3.481 -7.136 13.548 1.00 90.31 85 PHE A C 1
ATOM 698 O O . PHE A 1 85 ? 3.623 -8.233 13.008 1.00 90.31 85 PHE A O 1
ATOM 705 N N . GLU A 1 86 ? 2.422 -6.864 14.314 1.00 89.69 86 GLU A N 1
ATOM 706 C CA . GLU A 1 86 ? 1.336 -7.827 14.550 1.00 89.69 86 GLU A CA 1
ATOM 707 C C . GLU A 1 86 ? 0.607 -8.185 13.252 1.00 89.69 86 GLU A C 1
ATOM 709 O O . GLU A 1 86 ? 0.289 -9.357 13.014 1.00 89.69 86 GLU A O 1
ATOM 714 N N . MET A 1 87 ? 0.392 -7.194 12.388 1.00 89.25 87 MET A N 1
ATOM 715 C CA . MET A 1 87 ? -0.284 -7.381 11.109 1.00 89.25 87 MET A CA 1
ATOM 716 C C . MET A 1 87 ? 0.548 -8.233 10.141 1.00 89.25 87 MET A C 1
ATOM 718 O O . MET A 1 87 ? 0.048 -9.225 9.607 1.00 89.25 87 MET A O 1
ATOM 722 N N . LEU A 1 88 ? 1.839 -7.925 9.989 1.00 85.81 88 LEU A N 1
ATOM 723 C CA . LEU A 1 88 ? 2.779 -8.722 9.197 1.00 85.81 88 LEU A CA 1
ATOM 724 C C . 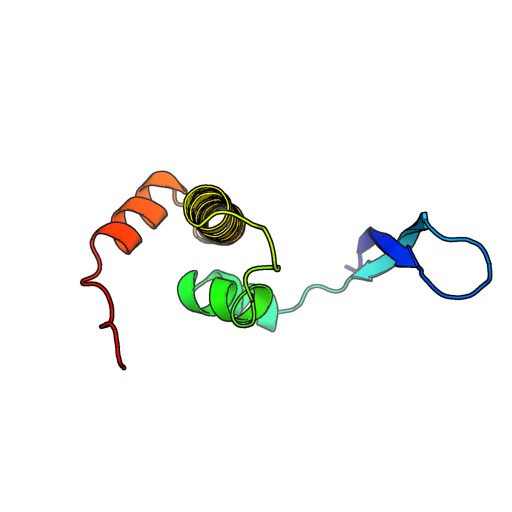LEU A 1 88 ? 2.941 -10.136 9.760 1.00 85.81 88 LEU A C 1
ATOM 726 O O . LEU A 1 88 ? 2.951 -11.098 8.997 1.00 85.81 88 LEU A O 1
ATOM 730 N N . CYS A 1 89 ? 3.012 -10.297 11.086 1.00 85.56 89 CYS A N 1
ATOM 731 C CA . CYS A 1 89 ? 3.060 -11.619 11.712 1.00 85.56 89 CYS A CA 1
ATOM 732 C C . CYS A 1 89 ? 1.804 -12.441 11.416 1.00 85.56 89 CYS A C 1
ATOM 734 O O . CYS A 1 89 ? 1.893 -13.653 11.238 1.00 85.56 89 CYS A O 1
ATOM 736 N N . THR A 1 90 ? 0.634 -11.804 11.397 1.00 83.62 90 THR A N 1
ATOM 737 C CA . THR A 1 90 ? -0.633 -12.470 11.079 1.00 83.62 90 THR A CA 1
ATOM 738 C C . THR A 1 90 ? -0.651 -12.916 9.624 1.00 83.62 90 THR A C 1
ATOM 740 O O . THR A 1 90 ? -0.986 -14.064 9.347 1.00 83.62 90 THR A O 1
ATOM 743 N N . TYR A 1 91 ? -0.209 -12.051 8.713 1.00 78.25 91 TYR A N 1
ATOM 744 C CA . TYR A 1 91 ? -0.105 -12.361 7.291 1.00 78.25 91 TYR A CA 1
ATOM 745 C C . TYR A 1 91 ? 0.905 -13.474 7.000 1.00 78.25 91 TYR A C 1
ATOM 747 O O . TYR A 1 91 ? 0.572 -14.447 6.334 1.00 78.25 91 TYR A O 1
ATOM 755 N N . ALA A 1 92 ? 2.100 -13.418 7.592 1.00 74.12 92 ALA A N 1
ATOM 756 C CA . ALA A 1 92 ? 3.122 -14.455 7.435 1.00 74.12 92 ALA A CA 1
ATOM 757 C C . ALA A 1 92 ? 2.697 -15.829 7.994 1.00 74.12 92 ALA A C 1
ATOM 759 O O . ALA A 1 92 ? 3.247 -16.855 7.599 1.00 74.12 92 ALA A O 1
ATOM 760 N N . LYS A 1 93 ? 1.736 -15.860 8.928 1.00 64.94 93 LYS A N 1
ATOM 761 C CA . LYS A 1 93 ? 1.151 -17.092 9.483 1.00 64.94 93 LYS A CA 1
ATOM 762 C C . LYS A 1 93 ? -0.003 -17.642 8.648 1.00 64.94 93 LYS A C 1
ATOM 764 O O . LYS A 1 93 ? -0.436 -18.765 8.913 1.00 64.94 93 LYS A O 1
ATOM 769 N N . GLN A 1 94 ? -0.526 -16.885 7.683 1.00 59.69 94 GLN A N 1
ATOM 770 C CA . GLN A 1 94 ? -1.531 -17.421 6.778 1.00 59.69 94 GLN A CA 1
ATOM 771 C C . GLN A 1 94 ? -0.871 -18.491 5.897 1.00 59.69 94 GLN A C 1
ATOM 773 O O . GLN A 1 94 ? 0.220 -18.261 5.369 1.00 59.69 94 GLN A O 1
ATOM 778 N N . PRO A 1 95 ? -1.488 -19.675 5.733 1.00 49.72 95 PRO A N 1
ATOM 779 C CA . PRO A 1 95 ? -1.003 -20.641 4.759 1.00 49.72 95 PRO A CA 1
ATOM 780 C C . PRO A 1 95 ? -0.962 -19.943 3.401 1.00 49.72 95 PRO A C 1
ATOM 782 O O . PRO A 1 95 ? -1.953 -19.323 3.011 1.00 49.72 95 PRO A O 1
ATOM 785 N N . SER A 1 96 ? 0.177 -20.015 2.708 1.00 52.47 96 SER A N 1
ATOM 786 C CA . SER A 1 96 ? 0.337 -19.431 1.378 1.00 52.47 96 SER A CA 1
ATOM 787 C C . SER A 1 96 ? -0.840 -19.874 0.517 1.00 52.47 96 SER A C 1
ATOM 789 O O . SER A 1 96 ? -0.957 -21.065 0.211 1.00 52.47 96 SER A O 1
ATOM 791 N N . LYS A 1 97 ? -1.739 -18.943 0.167 1.00 48.31 97 LYS A N 1
ATOM 792 C CA . LYS A 1 97 ? -2.761 -19.195 -0.849 1.00 48.31 97 LYS A CA 1
ATOM 793 C C . LYS A 1 97 ? -1.986 -19.624 -2.096 1.00 48.31 97 LYS A C 1
ATOM 795 O O . LYS A 1 97 ? -1.167 -18.872 -2.610 1.00 48.31 97 LYS A O 1
ATOM 800 N N . ASN A 1 98 ? -2.149 -20.898 -2.430 1.00 38.44 98 ASN A N 1
ATOM 801 C CA . ASN A 1 98 ? -1.302 -21.679 -3.315 1.00 38.44 98 ASN 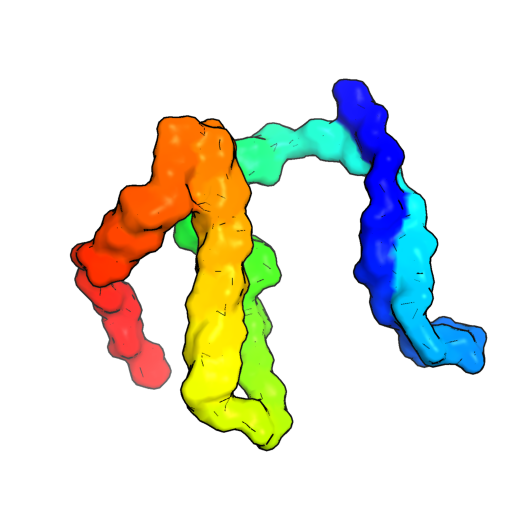A CA 1
ATOM 802 C C . ASN A 1 98 ? -0.829 -20.938 -4.568 1.00 38.44 98 ASN A C 1
ATOM 804 O O . ASN A 1 98 ? -1.616 -20.334 -5.293 1.00 38.44 98 ASN A O 1
ATOM 808 N N . THR A 1 99 ? 0.449 -21.159 -4.867 1.00 41.25 99 THR A N 1
ATOM 809 C CA . THR A 1 99 ? 0.978 -21.368 -6.213 1.00 41.25 99 THR A CA 1
ATOM 810 C C . THR A 1 99 ? -0.069 -22.075 -7.081 1.00 41.25 99 THR A C 1
ATOM 812 O O . THR A 1 99 ? -0.357 -23.254 -6.878 1.00 41.25 99 THR A O 1
ATOM 815 N N . LEU A 1 100 ? -0.658 -21.365 -8.037 1.00 30.08 100 LEU A N 1
ATOM 816 C CA . LEU A 1 100 ? -1.453 -21.968 -9.098 1.00 30.08 100 LEU A CA 1
ATOM 817 C C . LEU A 1 100 ? -0.844 -21.536 -10.431 1.00 30.08 100 LEU A C 1
ATOM 819 O O . LEU A 1 100 ? -1.015 -20.397 -10.844 1.00 30.08 100 LEU A O 1
ATOM 823 N N . HIS A 1 101 ? -0.079 -22.493 -10.969 1.00 34.88 101 HIS A N 1
ATOM 824 C CA . HIS A 1 101 ? 0.231 -22.807 -12.369 1.00 34.88 101 HIS A CA 1
ATOM 825 C C . HIS A 1 101 ? 0.385 -21.677 -13.389 1.00 34.88 101 HIS A C 1
ATOM 827 O O . HIS A 1 101 ? -0.633 -21.061 -13.765 1.00 34.88 101 HIS A O 1
#

Foldseek 3Di:
DWDKDWDWDADPPDPDGDTDIDIDTDDDDVVVLVCLLDLVSQLCVPPVPDDDDPPDDPVNVVVVSVVSSLVSLCSSCVSVVHHSVVSVVVVVPPDPPDDDD

Organism: NCBI:txid1440133